Protein AF-A0AA88ULN1-F1 (afdb_monomer)

Structure (mmCIF, N/CA/C/O backbone):
data_AF-A0AA88ULN1-F1
#
_entry.id   AF-A0AA88ULN1-F1
#
loop_
_atom_site.group_PDB
_atom_site.id
_atom_site.type_symbol
_atom_site.label_atom_id
_atom_site.label_alt_id
_atom_site.label_comp_id
_atom_site.label_asym_id
_atom_site.label_entity_id
_atom_site.label_seq_id
_atom_site.pdbx_PDB_ins_code
_atom_site.Cartn_x
_atom_site.Cartn_y
_atom_site.Cartn_z
_atom_site.occupancy
_atom_site.B_iso_or_equiv
_atom_site.auth_seq_id
_atom_site.auth_comp_id
_atom_site.auth_asym_id
_atom_site.auth_atom_id
_atom_site.pdbx_PDB_model_num
ATOM 1 N N . MET A 1 1 ? 18.148 2.263 -18.542 1.00 75.06 1 MET A N 1
ATOM 2 C CA . MET A 1 1 ? 17.348 2.793 -17.402 1.00 75.06 1 MET A CA 1
ATOM 3 C C . MET A 1 1 ? 15.988 3.402 -17.767 1.00 75.06 1 MET A C 1
ATOM 5 O O . MET A 1 1 ? 15.142 3.500 -16.885 1.00 75.06 1 MET A O 1
ATOM 9 N N . ARG A 1 2 ? 15.737 3.827 -19.019 1.00 88.00 2 ARG A N 1
ATOM 10 C CA . ARG A 1 2 ? 14.477 4.503 -19.407 1.00 88.00 2 ARG A CA 1
ATOM 11 C C . ARG A 1 2 ? 13.238 3.602 -19.265 1.00 88.00 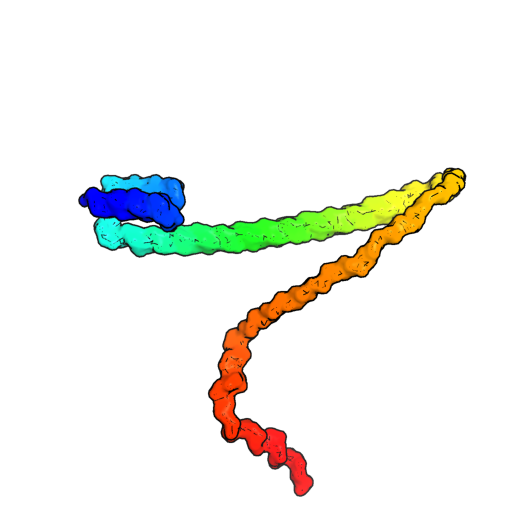2 ARG A C 1
ATOM 13 O O . ARG A 1 2 ? 12.217 4.064 -18.772 1.00 88.00 2 ARG A O 1
ATOM 20 N N . VAL A 1 3 ? 13.374 2.311 -19.582 1.00 90.19 3 VAL A N 1
ATOM 21 C CA . VAL A 1 3 ? 12.299 1.302 -19.485 1.00 90.19 3 VAL A CA 1
ATOM 22 C C . VAL A 1 3 ? 11.746 1.172 -18.060 1.00 90.19 3 VAL A C 1
ATOM 24 O O . VAL A 1 3 ? 10.539 1.264 -17.858 1.00 90.19 3 VAL A O 1
ATOM 27 N N . LEU A 1 4 ? 12.616 1.051 -17.050 1.00 91.94 4 LEU A N 1
ATOM 28 C CA . LEU A 1 4 ? 12.195 0.935 -15.645 1.00 91.94 4 LEU A CA 1
ATOM 29 C C . LEU A 1 4 ? 11.471 2.195 -15.148 1.00 91.94 4 LEU A C 1
ATOM 31 O O . LEU A 1 4 ? 10.485 2.103 -14.419 1.00 91.94 4 LEU A O 1
ATOM 35 N N . ARG A 1 5 ? 11.923 3.382 -15.571 1.00 93.19 5 ARG A N 1
ATOM 36 C CA . ARG A 1 5 ? 11.254 4.648 -15.228 1.00 93.19 5 ARG A CA 1
ATOM 37 C C . ARG A 1 5 ? 9.899 4.783 -15.929 1.00 93.19 5 ARG A C 1
ATOM 39 O O . ARG A 1 5 ? 8.947 5.249 -15.311 1.00 93.19 5 ARG A O 1
ATOM 46 N N . HIS A 1 6 ? 9.797 4.348 -17.186 1.00 93.94 6 HIS A N 1
ATOM 47 C CA . HIS A 1 6 ? 8.539 4.342 -17.935 1.00 93.94 6 HIS A CA 1
ATOM 48 C C . HIS A 1 6 ? 7.506 3.399 -17.300 1.00 93.94 6 HIS A C 1
ATOM 50 O O . HIS A 1 6 ? 6.353 3.784 -17.117 1.00 93.94 6 HIS A O 1
ATOM 56 N N . LEU A 1 7 ? 7.934 2.211 -16.865 1.00 92.19 7 LEU A N 1
ATOM 57 C CA . LEU A 1 7 ? 7.091 1.261 -16.140 1.00 92.19 7 LEU A CA 1
ATOM 58 C C . LEU A 1 7 ? 6.508 1.867 -14.854 1.00 92.19 7 LEU A C 1
ATOM 60 O O . LEU A 1 7 ? 5.309 1.747 -14.609 1.00 92.19 7 LEU A O 1
ATOM 64 N N . LEU A 1 8 ? 7.330 2.565 -14.062 1.00 93.75 8 LEU A N 1
ATOM 65 C CA . LEU A 1 8 ? 6.856 3.265 -12.865 1.00 93.75 8 LEU A CA 1
ATOM 66 C C . LEU A 1 8 ? 5.842 4.367 -13.210 1.00 93.75 8 LEU A C 1
ATOM 68 O O . LEU A 1 8 ? 4.837 4.501 -12.515 1.00 93.75 8 LEU A O 1
ATOM 72 N N . ARG A 1 9 ? 6.055 5.127 -14.294 1.00 94.50 9 ARG A N 1
ATOM 73 C CA . ARG A 1 9 ? 5.091 6.142 -14.750 1.00 94.50 9 ARG A CA 1
ATOM 74 C C . ARG A 1 9 ? 3.744 5.507 -15.114 1.00 94.50 9 ARG A C 1
ATOM 76 O O . ARG A 1 9 ? 2.727 5.930 -14.569 1.00 94.50 9 ARG A O 1
ATOM 83 N N . LYS A 1 10 ? 3.753 4.441 -15.921 1.00 95.38 10 LYS A N 1
ATOM 84 C CA . LYS A 1 10 ? 2.542 3.702 -16.307 1.00 95.38 10 LYS A CA 1
ATOM 85 C C . LYS A 1 10 ? 1.812 3.126 -15.092 1.00 95.38 10 LYS A C 1
ATOM 87 O O . LYS A 1 10 ? 0.595 3.206 -15.001 1.00 95.38 10 LYS A O 1
ATOM 92 N N . TYR A 1 11 ? 2.540 2.578 -14.119 1.00 95.00 11 TYR A N 1
ATOM 93 C CA . TYR A 1 11 ? 1.929 2.006 -12.912 1.00 95.00 11 TYR A CA 1
ATOM 94 C C . TYR A 1 11 ? 1.332 3.062 -11.983 1.00 95.00 11 TYR A C 1
ATOM 96 O O . TYR A 1 11 ? 0.366 2.755 -11.281 1.00 95.00 11 TYR A O 1
ATOM 104 N N . ARG A 1 12 ? 1.871 4.286 -11.989 1.00 94.38 12 ARG A N 1
ATOM 105 C CA . ARG A 1 12 ? 1.290 5.432 -11.281 1.00 94.38 12 ARG A CA 1
ATOM 106 C C . ARG A 1 12 ? -0.014 5.881 -11.943 1.00 94.38 12 ARG A C 1
ATOM 108 O O . ARG A 1 12 ? -0.998 6.094 -11.247 1.00 94.38 12 ARG A O 1
ATOM 115 N N . GLU A 1 13 ? -0.039 5.959 -13.272 1.00 94.19 13 GLU A N 1
ATOM 116 C CA . GLU A 1 13 ? -1.245 6.295 -14.049 1.00 94.19 13 GLU A CA 1
ATOM 117 C C . GLU A 1 13 ? -2.340 5.234 -13.875 1.00 94.19 13 GLU A C 1
ATOM 119 O O . GLU A 1 13 ? -3.487 5.562 -13.592 1.00 94.19 13 GLU A O 1
ATOM 124 N N . SER A 1 14 ? -1.972 3.949 -13.912 1.00 94.75 14 SER A N 1
ATOM 125 C CA . SER A 1 14 ? -2.882 2.836 -13.605 1.00 94.75 14 SER A CA 1
ATOM 126 C C . SER A 1 14 ? -3.194 2.671 -12.108 1.00 94.75 14 SER A C 1
ATOM 128 O O . SER A 1 14 ? -3.821 1.680 -11.741 1.00 94.75 14 SER A O 1
ATOM 130 N N . LYS A 1 15 ? -2.712 3.567 -11.230 1.00 92.56 15 LYS A N 1
ATOM 131 C CA . LYS A 1 15 ? -2.888 3.536 -9.761 1.00 92.56 15 LYS A CA 1
ATOM 132 C C . LYS A 1 15 ? -2.517 2.200 -9.092 1.00 92.56 15 LYS A C 1
ATOM 134 O O . LYS A 1 15 ? -3.013 1.859 -8.021 1.00 92.56 15 LYS A O 1
ATOM 139 N N . LYS A 1 16 ? -1.602 1.431 -9.694 1.00 90.62 16 LYS A N 1
ATOM 140 C CA . LYS A 1 16 ? -1.053 0.198 -9.098 1.00 90.62 16 LYS A CA 1
ATOM 141 C C . LYS A 1 16 ? -0.055 0.503 -7.982 1.00 90.62 16 LYS A C 1
ATOM 143 O O . LYS A 1 16 ? 0.111 -0.323 -7.082 1.00 90.62 16 LYS A O 1
ATOM 148 N N . ILE A 1 17 ? 0.601 1.661 -8.076 1.00 92.25 17 ILE A N 1
ATOM 149 C CA . ILE A 1 17 ? 1.531 2.205 -7.087 1.00 92.25 17 ILE A CA 1
ATOM 150 C C . ILE A 1 17 ? 1.074 3.599 -6.656 1.00 92.25 17 ILE A C 1
ATOM 152 O O . ILE A 1 17 ? 0.580 4.381 -7.467 1.00 92.25 17 ILE A O 1
ATOM 156 N N . ASP A 1 18 ? 1.274 3.895 -5.378 1.00 92.44 18 ASP A N 1
ATOM 157 C CA . ASP A 1 18 ? 1.000 5.203 -4.788 1.00 92.44 18 ASP A CA 1
ATOM 158 C C . ASP A 1 18 ? 2.156 6.202 -5.034 1.00 92.44 18 ASP A C 1
ATOM 160 O O . ASP A 1 18 ? 3.283 5.799 -5.341 1.00 92.44 18 ASP A O 1
ATOM 164 N N . LYS A 1 19 ? 1.899 7.509 -4.874 1.00 93.94 19 LYS A N 1
ATOM 165 C CA . LYS A 1 19 ? 2.879 8.603 -5.003 1.00 93.94 19 LYS A CA 1
ATOM 166 C C . LYS A 1 19 ? 4.118 8.369 -4.138 1.00 93.94 19 LYS A C 1
ATOM 168 O O . LYS A 1 19 ? 5.233 8.551 -4.628 1.00 93.94 19 LYS A O 1
ATOM 173 N N . HIS A 1 20 ? 3.936 7.942 -2.888 1.00 92.50 20 HIS A N 1
ATOM 174 C CA . HIS A 1 20 ? 5.054 7.716 -1.969 1.00 92.50 20 HIS A CA 1
ATOM 175 C C . HIS A 1 20 ? 5.882 6.502 -2.395 1.00 92.50 20 HIS A C 1
ATOM 177 O O . HIS A 1 20 ? 7.099 6.589 -2.528 1.00 92.50 20 HIS A O 1
ATOM 183 N N . MET A 1 21 ? 5.213 5.403 -2.760 1.00 93.69 21 MET A N 1
ATOM 184 C CA . MET A 1 21 ? 5.903 4.225 -3.299 1.00 93.69 21 MET A CA 1
ATOM 185 C C . MET A 1 21 ? 6.654 4.526 -4.601 1.00 93.69 21 MET A C 1
ATOM 187 O O . MET A 1 21 ? 7.744 3.999 -4.824 1.00 93.69 21 MET A O 1
ATOM 191 N N . TYR A 1 22 ? 6.078 5.358 -5.473 1.00 95.31 22 TYR A N 1
ATOM 192 C CA . TYR A 1 22 ? 6.715 5.787 -6.713 1.00 95.31 22 TYR A CA 1
ATOM 193 C C . TYR A 1 22 ? 8.019 6.531 -6.430 1.00 95.31 22 TYR A C 1
ATOM 195 O O . TYR A 1 22 ? 9.025 6.240 -7.074 1.00 95.31 22 TYR A O 1
ATOM 203 N N . HIS A 1 23 ? 8.017 7.456 -5.468 1.00 95.31 23 HIS A N 1
ATOM 204 C CA . HIS A 1 23 ? 9.195 8.252 -5.140 1.00 95.31 23 HIS A CA 1
ATOM 205 C C . HIS A 1 23 ? 10.364 7.371 -4.674 1.00 95.31 23 HIS A C 1
ATOM 207 O O . HIS A 1 23 ? 11.442 7.417 -5.275 1.00 95.31 23 HIS A O 1
ATOM 213 N N . ASP A 1 24 ? 10.127 6.486 -3.705 1.00 93.62 24 ASP A N 1
ATOM 214 C CA . ASP A 1 24 ? 11.162 5.608 -3.145 1.00 93.62 24 ASP A CA 1
ATOM 215 C C . ASP A 1 24 ? 11.763 4.684 -4.209 1.00 93.62 24 ASP A C 1
ATOM 217 O O . ASP A 1 24 ? 12.982 4.497 -4.307 1.00 93.62 24 ASP A O 1
ATOM 221 N N . LYS A 1 25 ? 10.903 4.099 -5.052 1.00 92.06 25 LYS A N 1
ATOM 222 C CA . LYS A 1 25 ? 11.345 3.226 -6.144 1.00 92.06 25 LYS A CA 1
ATOM 223 C C . LYS A 1 25 ? 12.053 4.015 -7.238 1.00 92.06 25 LYS A C 1
ATOM 225 O O . LYS A 1 25 ? 13.032 3.515 -7.786 1.00 92.06 25 LYS A O 1
ATOM 230 N N . TYR A 1 26 ? 11.622 5.239 -7.537 1.00 95.06 26 TYR A N 1
ATOM 231 C CA . TYR A 1 26 ? 12.262 6.087 -8.538 1.00 95.06 26 TYR A CA 1
ATOM 232 C C . TYR A 1 26 ? 13.689 6.461 -8.133 1.00 95.06 26 TYR A C 1
ATOM 234 O O . TYR A 1 26 ? 14.588 6.370 -8.971 1.00 95.06 26 TYR A O 1
ATOM 242 N N . MET A 1 27 ? 13.919 6.816 -6.864 1.00 94.50 27 MET A N 1
ATOM 243 C CA . MET A 1 27 ? 15.262 7.139 -6.368 1.00 94.50 27 MET A CA 1
ATOM 244 C C . MET A 1 27 ? 16.191 5.927 -6.425 1.00 94.50 27 MET A C 1
ATOM 246 O O . MET A 1 27 ? 17.307 6.026 -6.933 1.00 94.50 27 MET A O 1
ATOM 250 N N . LYS A 1 28 ? 15.692 4.745 -6.056 1.00 92.94 28 LYS A N 1
ATOM 251 C CA . LYS A 1 28 ? 16.449 3.488 -6.159 1.00 92.94 28 LYS A CA 1
ATOM 252 C C . LYS A 1 28 ? 16.733 3.067 -7.611 1.00 92.94 28 LYS A C 1
ATOM 254 O O . LYS A 1 28 ? 17.840 2.631 -7.916 1.00 92.94 28 LYS A O 1
ATOM 259 N N . VAL A 1 29 ? 15.784 3.249 -8.539 1.00 93.06 29 VAL A N 1
ATOM 260 C CA . VAL A 1 29 ? 16.023 3.059 -9.988 1.00 93.06 29 VAL A CA 1
ATOM 261 C C . VAL A 1 29 ? 17.011 4.105 -10.516 1.00 93.06 29 VAL A C 1
ATOM 263 O O . VAL A 1 29 ? 17.813 3.799 -11.397 1.00 93.06 29 VAL A O 1
ATOM 266 N N . LYS A 1 30 ? 16.985 5.339 -9.989 1.00 93.12 30 LYS A N 1
ATOM 267 C CA . LYS A 1 30 ? 17.937 6.392 -10.364 1.00 93.12 30 LYS A CA 1
ATOM 268 C C . LYS A 1 30 ? 19.365 6.026 -9.980 1.00 93.12 30 LYS A C 1
ATOM 270 O O . LYS A 1 30 ? 20.239 6.221 -10.814 1.00 93.12 30 LYS A O 1
ATOM 275 N N . GLY A 1 31 ? 19.559 5.434 -8.805 1.00 92.94 31 GLY A N 1
ATOM 276 C CA . GLY A 1 31 ? 20.841 4.894 -8.347 1.00 92.94 31 GLY A CA 1
ATOM 277 C C . GLY A 1 31 ? 21.225 3.534 -8.939 1.00 92.94 31 GLY A C 1
ATOM 278 O O . GLY A 1 31 ? 22.136 2.904 -8.421 1.00 92.94 31 GLY A O 1
ATOM 279 N N . ASN A 1 32 ? 20.532 3.041 -9.976 1.00 91.88 32 ASN A N 1
ATOM 280 C CA . ASN A 1 32 ? 20.804 1.744 -10.613 1.00 91.88 32 ASN A CA 1
ATOM 281 C C . ASN A 1 32 ? 20.793 0.527 -9.653 1.00 91.88 32 ASN A C 1
ATOM 283 O O . ASN A 1 32 ? 21.362 -0.519 -9.956 1.00 91.88 32 ASN A O 1
ATOM 287 N N . VAL A 1 33 ? 20.108 0.632 -8.508 1.00 89.56 33 VAL A N 1
ATOM 288 C CA . VAL A 1 33 ? 19.983 -0.464 -7.525 1.00 89.56 33 VAL A CA 1
ATOM 289 C C . VAL A 1 33 ? 19.159 -1.619 -8.103 1.00 89.56 33 VAL A C 1
ATOM 291 O O . VAL A 1 33 ? 19.367 -2.787 -7.784 1.00 89.56 33 VAL A O 1
ATOM 294 N N . PHE A 1 34 ? 18.217 -1.299 -8.993 1.00 83.44 34 PHE A N 1
ATOM 295 C CA . PHE A 1 34 ? 17.356 -2.278 -9.644 1.00 83.44 34 PHE A CA 1
ATOM 296 C C . PHE A 1 34 ? 17.804 -2.541 -11.083 1.00 83.44 34 PHE A C 1
ATOM 298 O O . PHE A 1 34 ? 17.746 -1.646 -11.923 1.00 83.44 34 PHE A O 1
ATOM 305 N N . LYS A 1 35 ? 18.169 -3.798 -11.373 1.00 81.19 35 LYS A N 1
ATOM 306 C CA . LYS A 1 35 ? 18.427 -4.293 -12.737 1.00 81.19 35 LYS A CA 1
ATOM 307 C C . LYS A 1 35 ? 17.183 -4.972 -13.331 1.00 81.19 35 LYS A C 1
ATOM 309 O O . LYS A 1 35 ? 16.449 -4.347 -14.087 1.00 81.19 35 LYS A O 1
ATOM 314 N N . ARG A 1 36 ? 16.899 -6.225 -12.946 1.00 80.31 36 ARG A N 1
ATOM 315 C CA . ARG A 1 36 ? 15.721 -7.007 -13.401 1.00 80.31 36 ARG A CA 1
ATOM 316 C C . ARG A 1 36 ? 14.609 -7.148 -12.343 1.00 80.31 36 ARG A C 1
ATOM 318 O O . ARG A 1 36 ? 13.497 -7.535 -12.665 1.00 80.31 36 ARG A O 1
ATOM 325 N N . VAL A 1 37 ? 14.887 -6.762 -11.095 1.00 89.81 37 VAL A N 1
ATOM 326 C CA . VAL A 1 37 ? 14.102 -7.129 -9.891 1.00 89.81 37 VAL A CA 1
ATOM 327 C C . VAL A 1 37 ? 13.042 -6.079 -9.500 1.00 89.81 37 VAL A C 1
ATOM 329 O O . VAL A 1 37 ? 12.381 -6.180 -8.467 1.00 89.81 37 VAL A O 1
ATOM 332 N N . LEU A 1 38 ? 12.852 -5.023 -10.304 1.00 89.06 38 LEU A N 1
ATOM 333 C CA . LEU A 1 38 ? 11.955 -3.918 -9.936 1.00 89.06 38 LEU A CA 1
ATOM 334 C C . LEU A 1 38 ? 10.523 -4.408 -9.670 1.00 89.06 38 LEU A C 1
ATOM 336 O O . LEU A 1 38 ? 9.935 -4.030 -8.658 1.00 89.06 38 LEU A O 1
ATOM 340 N N . MET A 1 39 ? 10.004 -5.277 -10.536 1.00 90.81 39 MET A N 1
ATOM 341 C CA . MET A 1 39 ? 8.645 -5.815 -10.436 1.00 90.81 39 MET A CA 1
ATOM 342 C C . MET A 1 39 ? 8.416 -6.591 -9.141 1.00 90.81 39 MET A C 1
ATOM 344 O O . MET A 1 39 ? 7.496 -6.282 -8.384 1.00 90.81 39 MET A O 1
ATOM 348 N N . GLU A 1 40 ? 9.307 -7.530 -8.830 1.00 92.00 40 GLU A N 1
ATOM 349 C CA . GLU A 1 40 ? 9.251 -8.300 -7.586 1.00 92.00 40 GLU A CA 1
ATOM 350 C C . GLU A 1 40 ? 9.279 -7.383 -6.364 1.00 92.00 40 GLU A C 1
ATOM 352 O O . GLU A 1 40 ? 8.501 -7.543 -5.425 1.00 92.00 40 GLU A O 1
ATOM 357 N N . SER A 1 41 ? 10.136 -6.363 -6.394 1.00 91.69 41 SER A N 1
ATOM 358 C CA . SER A 1 41 ? 10.269 -5.420 -5.289 1.00 91.69 41 SER A CA 1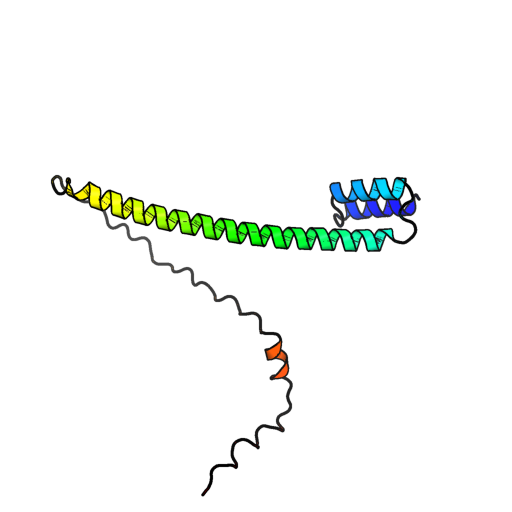
ATOM 359 C C . SER A 1 41 ? 9.017 -4.555 -5.076 1.00 91.69 41 SER A C 1
ATOM 361 O O . SER A 1 41 ? 8.790 -4.081 -3.960 1.00 91.69 41 SER A O 1
ATOM 363 N N . ILE A 1 42 ? 8.233 -4.297 -6.131 1.00 93.12 42 ILE A N 1
ATOM 364 C CA . ILE A 1 42 ? 6.958 -3.572 -6.047 1.00 93.12 42 ILE A CA 1
ATOM 365 C C . ILE A 1 42 ? 5.910 -4.474 -5.399 1.00 93.12 42 ILE A C 1
ATOM 367 O O . ILE A 1 42 ? 5.213 -4.029 -4.491 1.00 93.12 42 ILE A O 1
ATOM 371 N N . HIS A 1 43 ? 5.831 -5.739 -5.816 1.00 92.75 43 HIS A N 1
ATOM 372 C CA . HIS A 1 43 ? 4.884 -6.696 -5.244 1.00 92.75 43 HIS A CA 1
ATOM 373 C C . HIS A 1 43 ? 5.171 -6.969 -3.763 1.00 92.75 43 HIS A C 1
ATOM 375 O O . HIS A 1 43 ? 4.242 -6.922 -2.959 1.00 92.75 43 HIS A O 1
ATOM 381 N N . LYS A 1 44 ? 6.445 -7.150 -3.386 1.00 93.62 44 LYS A N 1
ATOM 382 C CA . LYS A 1 44 ? 6.867 -7.326 -1.984 1.00 93.62 44 LYS A CA 1
ATOM 383 C C . LYS A 1 44 ? 6.453 -6.137 -1.113 1.00 93.62 44 LYS A C 1
ATOM 385 O O . LYS A 1 44 ? 5.707 -6.306 -0.157 1.00 93.62 44 LYS A O 1
ATOM 390 N N . SER A 1 45 ? 6.829 -4.922 -1.517 1.00 92.50 45 SER A N 1
ATOM 391 C CA . SER A 1 45 ? 6.502 -3.711 -0.751 1.00 92.50 45 SER A CA 1
ATOM 392 C C . SER A 1 45 ? 4.994 -3.437 -0.686 1.00 92.50 45 SER A C 1
ATOM 394 O O . SER A 1 45 ? 4.493 -2.957 0.327 1.00 92.50 45 SER A O 1
ATOM 396 N N . LYS A 1 46 ? 4.235 -3.779 -1.736 1.00 93.31 46 LYS A N 1
ATOM 397 C CA . LYS A 1 46 ? 2.770 -3.680 -1.708 1.00 93.31 46 LYS A CA 1
ATOM 398 C C . LYS A 1 46 ? 2.156 -4.675 -0.721 1.00 93.31 46 LYS A C 1
ATOM 400 O O . LYS A 1 46 ? 1.233 -4.308 -0.000 1.00 93.31 46 LYS A O 1
ATOM 405 N N . ALA A 1 47 ? 2.661 -5.908 -0.680 1.00 93.69 47 ALA A N 1
ATOM 406 C CA . ALA A 1 47 ? 2.210 -6.913 0.276 1.00 93.69 47 ALA A CA 1
ATOM 407 C C . ALA A 1 47 ? 2.521 -6.498 1.722 1.00 93.69 47 ALA A C 1
ATOM 409 O O . ALA A 1 47 ? 1.668 -6.652 2.589 1.00 93.69 47 ALA A O 1
ATOM 410 N N . GLU A 1 48 ? 3.695 -5.920 1.975 1.00 93.19 48 GLU A N 1
ATOM 411 C CA . GLU A 1 48 ? 4.072 -5.387 3.291 1.00 93.19 48 GLU A CA 1
ATOM 412 C C . GLU A 1 48 ? 3.145 -4.251 3.730 1.00 93.19 48 GLU A C 1
ATOM 414 O O . GLU A 1 48 ? 2.544 -4.350 4.795 1.00 93.19 48 GLU A O 1
ATOM 419 N N . LYS A 1 49 ? 2.923 -3.239 2.878 1.00 92.19 49 LYS A N 1
ATOM 420 C CA . LYS A 1 49 ? 1.986 -2.146 3.190 1.00 92.19 49 LYS A CA 1
ATOM 421 C C . LYS A 1 49 ? 0.558 -2.638 3.419 1.00 92.19 49 LYS A C 1
ATOM 423 O O . LYS A 1 49 ? -0.144 -2.120 4.281 1.00 92.19 49 LYS A O 1
ATOM 428 N N . ALA A 1 50 ? 0.113 -3.637 2.656 1.00 93.12 50 ALA A N 1
ATOM 429 C CA . ALA A 1 50 ? -1.202 -4.234 2.857 1.00 93.12 50 ALA A CA 1
ATOM 430 C C . ALA A 1 50 ? -1.296 -4.956 4.211 1.00 93.12 50 ALA A C 1
ATOM 432 O O . ALA A 1 50 ? -2.290 -4.798 4.913 1.00 93.12 50 ALA A O 1
ATOM 433 N N . ARG A 1 51 ? -0.256 -5.703 4.604 1.00 93.38 51 ARG A N 1
ATOM 434 C CA . ARG A 1 51 ? -0.193 -6.366 5.916 1.00 93.38 51 ARG A CA 1
ATOM 435 C C . ARG A 1 51 ? -0.186 -5.355 7.057 1.00 93.38 51 ARG A C 1
ATOM 437 O O . ARG A 1 51 ? -0.959 -5.512 7.997 1.00 93.38 51 ARG A O 1
ATOM 444 N N . GLU A 1 52 ? 0.627 -4.310 6.957 1.00 94.00 52 GLU A N 1
ATOM 445 C CA . GLU A 1 52 ? 0.691 -3.248 7.962 1.00 94.00 52 GLU A CA 1
ATOM 446 C C . GLU A 1 52 ? -0.670 -2.572 8.147 1.00 94.00 52 GLU A C 1
ATOM 448 O O . GLU A 1 52 ? -1.141 -2.463 9.276 1.00 94.00 52 GLU A O 1
ATOM 453 N N . LYS A 1 53 ? -1.365 -2.260 7.044 1.00 94.06 53 LYS A N 1
ATOM 454 C CA . LYS A 1 53 ? -2.731 -1.730 7.098 1.00 94.06 53 LYS A CA 1
ATOM 455 C C . LYS A 1 53 ? -3.695 -2.683 7.812 1.00 94.06 53 LYS A C 1
ATOM 457 O O . LYS A 1 53 ? -4.451 -2.274 8.681 1.00 94.06 53 LYS A O 1
ATOM 462 N N . THR A 1 54 ? -3.658 -3.980 7.501 1.00 94.12 54 THR A N 1
ATOM 463 C CA . THR A 1 54 ? -4.548 -4.933 8.188 1.00 94.12 54 THR A CA 1
ATOM 464 C C . THR A 1 54 ? -4.262 -5.041 9.685 1.00 94.12 54 THR A C 1
ATOM 466 O O . THR A 1 54 ? -5.180 -5.300 10.460 1.00 94.12 54 THR A O 1
ATOM 469 N N . LEU A 1 55 ? -3.010 -4.846 10.106 1.00 93.94 55 LEU A N 1
ATOM 470 C CA . LEU A 1 55 ? -2.641 -4.830 11.518 1.00 93.94 55 LEU A CA 1
ATOM 471 C C . LEU A 1 55 ? -3.104 -3.535 12.193 1.00 93.94 55 LEU A C 1
ATOM 473 O O . LEU A 1 55 ? -3.695 -3.609 13.269 1.00 93.94 55 LEU A O 1
ATOM 477 N N . SER A 1 56 ? -2.904 -2.370 11.566 1.00 93.12 56 SER A N 1
ATOM 478 C CA . SER A 1 56 ? -3.400 -1.093 12.097 1.00 93.12 56 SER A CA 1
ATOM 479 C C . SER A 1 56 ? -4.916 -1.109 12.257 1.00 93.12 56 SER A C 1
ATOM 481 O O . SER A 1 56 ? -5.407 -0.800 13.339 1.00 93.12 56 SER A O 1
ATOM 483 N N . ASP A 1 57 ? -5.645 -1.597 11.249 1.00 94.75 57 ASP A N 1
ATOM 484 C CA . ASP A 1 57 ? -7.107 -1.695 11.277 1.00 94.75 57 ASP A CA 1
ATOM 485 C C . ASP A 1 57 ? -7.579 -2.600 12.439 1.00 94.75 57 ASP A C 1
ATOM 487 O O . ASP A 1 57 ? -8.559 -2.304 13.129 1.00 94.75 57 ASP A O 1
ATOM 491 N N . GLN A 1 58 ? -6.846 -3.684 12.733 1.00 94.75 58 GLN A N 1
ATOM 492 C CA . GLN A 1 58 ? -7.122 -4.542 13.892 1.00 94.75 58 GLN A CA 1
ATOM 493 C C . GLN A 1 58 ? -6.873 -3.832 15.227 1.00 94.75 58 GLN A C 1
ATOM 495 O O . GLN A 1 58 ? -7.660 -3.989 16.169 1.00 94.75 58 GLN A O 1
ATOM 500 N N . PHE A 1 59 ? -5.778 -3.080 15.341 1.00 93.38 59 PHE A N 1
ATOM 501 C CA . PHE A 1 59 ? -5.467 -2.330 16.556 1.00 93.38 59 PHE A CA 1
ATOM 502 C C . PHE A 1 59 ? -6.475 -1.207 16.795 1.00 93.38 59 PHE A C 1
ATOM 504 O O . PHE A 1 59 ? -6.941 -1.053 17.925 1.00 93.38 59 PHE A O 1
ATOM 511 N N . GLU A 1 60 ? -6.871 -0.480 15.754 1.00 92.62 60 GLU A N 1
ATOM 512 C CA . GLU A 1 60 ? -7.899 0.559 15.822 1.00 92.62 60 GLU A CA 1
ATOM 513 C C . GLU A 1 60 ? -9.257 -0.021 16.220 1.00 92.62 60 GLU A C 1
ATOM 515 O O . GLU A 1 60 ? -9.892 0.488 17.146 1.00 92.62 60 GLU A O 1
ATOM 520 N N . ALA A 1 61 ? -9.661 -1.156 15.643 1.00 93.50 61 ALA A N 1
ATOM 521 C CA . ALA A 1 61 ? -10.889 -1.842 16.037 1.00 93.50 61 ALA A CA 1
ATOM 522 C C . ALA A 1 61 ? -10.873 -2.263 17.519 1.00 93.50 61 ALA A C 1
ATOM 524 O O . ALA A 1 61 ? -11.872 -2.102 18.228 1.00 93.50 61 ALA A O 1
ATOM 525 N N . LYS A 1 62 ? -9.740 -2.771 18.027 1.00 94.19 62 LYS A N 1
ATOM 526 C CA . LYS A 1 62 ? -9.577 -3.097 19.457 1.00 94.19 62 LYS A CA 1
ATOM 527 C C . LYS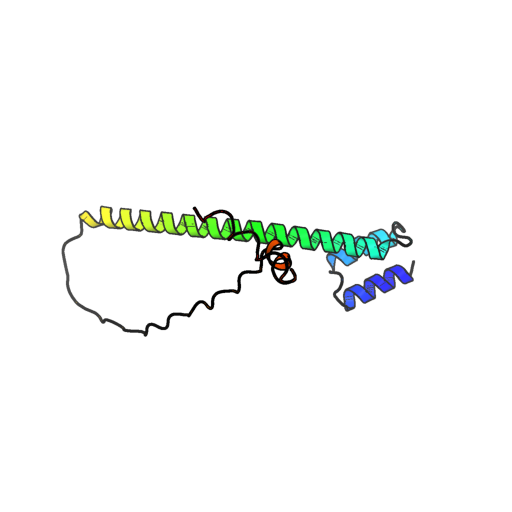 A 1 62 ? -9.617 -1.843 20.334 1.00 94.19 62 LYS A C 1
ATOM 529 O O . LYS A 1 62 ? -10.271 -1.851 21.377 1.00 94.19 62 LYS A O 1
ATOM 534 N N . ARG A 1 63 ? -8.953 -0.760 19.920 1.00 92.56 63 ARG A N 1
ATOM 535 C CA . ARG A 1 63 ? -8.948 0.531 20.630 1.00 92.56 63 ARG A CA 1
ATOM 536 C C . ARG A 1 63 ? -10.356 1.117 20.722 1.00 92.56 63 ARG A C 1
ATOM 538 O O . ARG A 1 63 ? -10.770 1.484 21.819 1.00 92.56 63 ARG A O 1
ATOM 545 N N . ALA A 1 64 ? -11.104 1.131 19.622 1.00 92.38 64 ALA A N 1
ATOM 546 C CA . ALA A 1 64 ? -12.476 1.629 19.570 1.00 92.38 64 ALA A CA 1
ATOM 547 C C . ALA A 1 64 ? -13.419 0.815 20.470 1.00 92.38 64 ALA A C 1
ATOM 549 O O . ALA A 1 64 ? -14.153 1.390 21.272 1.00 92.38 64 ALA A O 1
ATOM 550 N N . LYS A 1 65 ? -13.339 -0.525 20.426 1.00 92.81 65 LYS A N 1
ATOM 551 C CA . LYS A 1 65 ? -14.125 -1.406 21.313 1.00 92.81 65 LYS A CA 1
ATOM 552 C C . LYS A 1 65 ? -13.824 -1.157 22.791 1.00 92.81 65 LYS A C 1
ATOM 554 O O . LYS A 1 65 ? -14.743 -1.073 23.604 1.00 92.81 65 LYS A O 1
ATOM 559 N N . ASN A 1 66 ? -12.548 -1.008 23.141 1.00 92.38 66 ASN A N 1
ATOM 560 C CA . ASN A 1 66 ? -12.142 -0.742 24.519 1.00 92.38 66 ASN A CA 1
ATOM 561 C C . ASN A 1 66 ? -12.589 0.646 24.991 1.00 92.38 66 ASN A C 1
ATOM 563 O O . ASN A 1 66 ? -13.028 0.774 26.133 1.00 92.38 66 ASN A O 1
ATOM 567 N N . LYS A 1 67 ? -12.511 1.664 24.126 1.00 94.19 67 LYS A N 1
ATOM 568 C CA . LYS A 1 67 ? -13.001 3.016 24.416 1.00 94.19 67 LYS A CA 1
ATOM 569 C C . LYS A 1 67 ? -14.510 3.006 24.681 1.00 94.19 67 LYS A C 1
ATOM 571 O O . LYS A 1 67 ? -14.922 3.395 25.768 1.00 94.19 67 LYS A O 1
ATOM 576 N N . ALA A 1 68 ? -15.294 2.416 23.781 1.00 90.50 68 ALA A N 1
ATOM 577 C CA . ALA A 1 68 ? -16.743 2.302 23.943 1.00 90.50 68 ALA A CA 1
ATOM 578 C C . ALA A 1 68 ? -17.145 1.503 25.200 1.00 90.50 68 ALA A C 1
ATOM 580 O O . ALA A 1 68 ? -18.096 1.850 25.893 1.00 90.50 68 ALA A O 1
ATOM 581 N N . SER A 1 69 ? -16.414 0.433 25.536 1.00 88.94 69 SER A N 1
ATOM 582 C CA . SER A 1 69 ? -16.661 -0.341 26.763 1.00 88.94 69 SER A CA 1
ATOM 583 C C . SER A 1 69 ? -16.372 0.466 28.034 1.00 88.94 69 SER A C 1
ATOM 585 O O . SER A 1 69 ? -17.131 0.390 29.001 1.00 88.94 69 SER A O 1
ATOM 587 N N . ARG A 1 70 ? -15.295 1.264 28.041 1.00 90.25 70 ARG A N 1
ATOM 588 C CA . ARG A 1 70 ? -14.969 2.156 29.163 1.00 90.25 70 ARG A CA 1
ATOM 589 C C . ARG A 1 70 ? -16.030 3.235 29.338 1.00 90.25 70 ARG A C 1
ATOM 591 O O . ARG A 1 70 ? -16.506 3.399 30.454 1.00 90.25 70 ARG A O 1
ATOM 598 N N . GLU A 1 71 ? -16.439 3.889 28.255 1.00 89.19 71 GLU A N 1
ATOM 599 C CA . GLU A 1 71 ? -17.495 4.910 28.271 1.00 89.19 71 GLU A CA 1
ATOM 600 C C . GLU A 1 71 ? -18.813 4.344 28.813 1.00 89.19 71 GLU A C 1
ATOM 602 O O . GLU A 1 71 ? -19.398 4.936 29.710 1.00 89.19 71 GLU A O 1
ATOM 607 N N . ARG A 1 72 ? -19.224 3.135 28.399 1.00 88.00 72 ARG A N 1
ATOM 608 C CA . ARG A 1 72 ? -20.421 2.466 28.954 1.00 88.00 72 ARG A CA 1
ATOM 609 C C . ARG A 1 72 ? -20.329 2.195 30.459 1.00 88.00 72 ARG A C 1
ATOM 611 O O . ARG A 1 72 ? -21.329 2.303 31.160 1.00 88.00 72 ARG A O 1
ATOM 618 N N . LYS A 1 73 ? -19.152 1.808 30.965 1.00 88.88 73 LYS A N 1
ATOM 619 C CA . LYS A 1 73 ? -18.949 1.570 32.407 1.00 88.88 73 LYS A CA 1
ATOM 620 C C . LYS A 1 73 ? -18.933 2.867 33.208 1.00 88.88 73 LYS A C 1
ATOM 622 O O . LYS A 1 73 ? -19.415 2.872 34.333 1.00 88.88 73 LYS A O 1
ATOM 627 N N . ILE A 1 74 ? -18.344 3.922 32.650 1.00 88.12 74 ILE A N 1
ATOM 628 C CA . ILE A 1 74 ? -18.324 5.249 33.267 1.00 88.12 74 ILE A CA 1
ATOM 629 C C . ILE A 1 74 ? -19.750 5.792 33.325 1.00 88.12 74 ILE A C 1
ATOM 631 O O . ILE A 1 74 ? -20.204 6.082 34.421 1.00 88.12 74 ILE A O 1
ATOM 635 N N . ALA A 1 75 ? -20.485 5.766 32.210 1.00 85.44 75 ALA A N 1
ATOM 636 C CA . ALA A 1 75 ? -21.880 6.195 32.157 1.00 85.44 75 ALA A CA 1
ATOM 637 C C . ALA A 1 75 ? -22.760 5.455 33.178 1.00 85.44 75 ALA A C 1
ATOM 639 O O . ALA A 1 75 ? -23.495 6.099 33.912 1.00 85.44 75 ALA A O 1
ATOM 640 N N . ARG A 1 76 ? -22.621 4.124 33.314 1.00 85.38 76 ARG A N 1
ATOM 641 C CA . ARG A 1 76 ? -23.351 3.367 34.350 1.00 85.38 76 ARG A CA 1
ATOM 642 C C . ARG A 1 76 ? -23.011 3.836 35.769 1.00 85.38 76 ARG A C 1
ATOM 644 O O . ARG A 1 76 ? -23.903 3.970 36.591 1.00 85.38 76 ARG A O 1
ATOM 651 N N . ARG A 1 77 ? -21.730 4.068 36.075 1.00 81.00 77 ARG A N 1
ATOM 652 C CA . ARG A 1 77 ? -21.320 4.542 37.409 1.00 81.00 77 ARG A CA 1
ATOM 653 C C . ARG A 1 77 ? -21.744 5.979 37.674 1.00 81.00 77 ARG A C 1
ATOM 655 O O . ARG A 1 77 ? -22.010 6.312 38.818 1.00 81.00 77 ARG A O 1
ATOM 662 N N . GLU A 1 78 ? -21.728 6.832 36.659 1.00 78.06 78 GLU A N 1
ATOM 663 C CA . GLU A 1 78 ? -22.198 8.212 36.760 1.00 78.06 78 GLU A CA 1
ATOM 664 C C . GLU A 1 78 ? -23.711 8.251 36.962 1.00 78.06 78 GLU A C 1
ATOM 666 O O . GLU A 1 78 ? -24.168 8.995 37.815 1.00 78.06 78 GLU A O 1
ATOM 671 N N . GLU A 1 79 ? -24.470 7.393 36.279 1.00 75.38 79 GLU A N 1
ATOM 672 C CA . GLU A 1 79 ? -25.906 7.208 36.507 1.00 75.38 79 GLU A CA 1
ATOM 673 C C . GLU A 1 79 ? -26.195 6.664 37.917 1.00 75.38 79 GLU A C 1
ATOM 675 O O . GLU A 1 79 ? -27.044 7.205 38.618 1.00 75.38 79 GLU A O 1
ATOM 680 N N . GLU A 1 80 ? -25.445 5.659 38.386 1.00 75.38 80 GLU A N 1
ATOM 681 C CA . GLU A 1 80 ? -25.551 5.142 39.761 1.00 75.38 80 GLU A CA 1
ATOM 682 C C . GLU A 1 80 ? -25.173 6.199 40.815 1.00 75.38 80 GLU A C 1
ATOM 684 O O . GLU A 1 80 ? -25.845 6.303 41.840 1.00 75.38 80 GLU A O 1
ATOM 689 N N . ARG A 1 81 ? -24.133 7.011 40.574 1.00 69.81 81 ARG A N 1
ATOM 690 C CA . ARG A 1 81 ? -23.753 8.133 41.452 1.00 69.81 81 ARG A CA 1
ATOM 691 C C . ARG A 1 81 ? -24.803 9.235 41.451 1.00 69.81 81 ARG A C 1
ATOM 693 O O . ARG A 1 81 ? -25.189 9.679 42.519 1.00 69.81 81 ARG A O 1
ATOM 700 N N . LEU A 1 82 ? -25.322 9.613 40.285 1.00 71.06 82 LEU A N 1
ATOM 701 C CA . LEU A 1 82 ? -26.384 10.608 40.160 1.00 71.06 82 LEU A CA 1
ATOM 702 C C . LEU A 1 82 ? -27.685 10.130 40.828 1.00 71.06 82 LEU A C 1
ATOM 704 O O . LEU A 1 82 ? -28.392 10.928 41.431 1.00 71.06 82 LEU A O 1
ATOM 708 N N . ALA A 1 83 ? -27.982 8.828 40.784 1.00 69.56 83 ALA A N 1
ATOM 709 C CA . ALA A 1 83 ? -29.102 8.233 41.512 1.00 69.56 83 ALA A CA 1
ATOM 710 C C . ALA A 1 83 ? -28.872 8.199 43.038 1.00 69.56 83 ALA A C 1
ATOM 712 O O . ALA A 1 83 ? -29.821 8.349 43.808 1.00 69.56 83 ALA A O 1
ATOM 713 N N . GLN A 1 84 ? -27.627 8.030 43.497 1.00 62.62 84 GLN A N 1
ATOM 714 C CA . GLN A 1 84 ? -27.264 8.125 44.919 1.00 62.62 84 GLN A CA 1
ATOM 715 C C . GLN A 1 84 ? -27.318 9.571 45.426 1.00 62.62 84 GLN A C 1
ATOM 717 O O . GLN A 1 84 ? -27.925 9.819 46.464 1.00 62.62 84 GLN A O 1
ATOM 722 N N . ASP A 1 85 ? -26.802 10.526 44.652 1.00 55.50 85 ASP A N 1
ATOM 723 C CA . ASP A 1 85 ? -26.913 11.964 44.924 1.00 55.50 85 ASP A CA 1
ATOM 724 C C . ASP A 1 85 ? -28.374 12.459 44.797 1.00 55.50 85 ASP A C 1
ATOM 726 O O . ASP A 1 85 ? -28.759 13.452 45.412 1.00 55.50 85 ASP A O 1
ATOM 730 N N . GLY A 1 86 ? -29.225 11.716 44.078 1.00 47.69 86 GLY A N 1
ATOM 731 C CA . GLY A 1 86 ? -30.676 11.908 43.985 1.00 47.69 86 GLY A CA 1
ATOM 732 C C . GLY A 1 86 ? -31.483 11.468 45.217 1.00 47.69 86 GLY A C 1
ATOM 733 O O . GLY A 1 86 ? -32.690 11.709 45.267 1.00 47.69 86 GLY A O 1
ATOM 734 N N . HIS A 1 87 ? -30.854 10.893 46.251 1.00 43.28 87 HIS A N 1
ATOM 735 C CA . HIS A 1 87 ? -31.522 10.598 47.530 1.00 43.28 87 HIS A CA 1
ATOM 736 C C . HIS A 1 87 ? -31.790 11.850 48.398 1.00 43.28 87 HIS A C 1
ATOM 738 O O . HIS A 1 87 ? -32.236 11.714 49.536 1.00 43.28 87 HIS A O 1
ATOM 744 N N . SER A 1 88 ? -31.606 13.069 47.867 1.00 41.62 88 SER A N 1
ATOM 745 C CA . SER A 1 88 ? -32.125 14.312 48.471 1.00 41.62 88 SER A CA 1
ATOM 746 C C . SER A 1 88 ? -33.135 15.087 47.610 1.00 41.62 88 SER A C 1
ATOM 748 O O . SER A 1 88 ? -33.508 16.203 47.962 1.00 41.62 88 SER A O 1
ATOM 750 N N . CYS A 1 89 ? -33.657 14.508 46.525 1.00 38.72 89 CYS A N 1
ATOM 751 C CA . CYS A 1 89 ? -34.711 15.163 45.743 1.00 38.72 89 CYS A CA 1
ATOM 752 C C . CYS A 1 89 ? -35.778 14.193 45.218 1.00 38.72 89 CYS A C 1
ATOM 754 O O . CYS A 1 89 ? -36.268 14.309 44.099 1.00 38.72 89 CYS A O 1
ATOM 756 N N . ILE A 1 90 ? -36.256 13.304 46.096 1.00 43.94 90 ILE A N 1
ATOM 757 C CA . ILE A 1 90 ? -37.699 13.050 46.143 1.00 43.94 90 ILE A CA 1
ATOM 758 C C . ILE A 1 90 ? -38.281 14.222 46.920 1.00 43.94 90 ILE A C 1
ATOM 760 O O . ILE A 1 90 ? -38.218 14.234 48.143 1.00 43.94 90 ILE A O 1
ATOM 764 N N . LEU A 1 91 ? -38.761 15.229 46.200 1.00 46.97 91 LEU A N 1
ATOM 765 C CA . LEU A 1 91 ? -39.997 15.957 46.474 1.00 46.97 91 LEU A CA 1
ATOM 766 C C . LEU A 1 91 ? -40.024 17.202 45.580 1.00 46.97 91 LEU A C 1
ATOM 768 O O . LEU A 1 91 ? -39.207 18.107 45.712 1.00 46.97 91 LEU A O 1
ATOM 772 N N . LEU A 1 92 ? -41.062 17.216 44.747 1.00 45.41 92 LEU A N 1
ATOM 773 C CA . LEU A 1 92 ? -41.845 18.357 44.279 1.00 45.41 92 LEU A CA 1
ATOM 774 C C . LEU A 1 92 ? -41.897 18.534 42.747 1.00 45.41 92 LEU A C 1
ATOM 776 O O . LEU A 1 92 ? -40.922 18.843 42.075 1.00 45.41 92 LEU A O 1
ATOM 780 N N . ILE A 1 93 ? -43.159 18.476 42.296 1.00 40.34 93 ILE A N 1
ATOM 781 C CA . ILE A 1 93 ? -43.780 19.102 41.116 1.00 40.34 93 ILE A CA 1
ATOM 782 C C . ILE A 1 93 ? -43.789 18.300 39.797 1.00 40.34 93 ILE A C 1
ATOM 784 O O . ILE A 1 93 ? -42.997 18.515 38.894 1.00 40.34 93 ILE A O 1
ATOM 788 N N . GLY A 1 94 ? -44.789 17.415 39.683 1.00 37.62 94 GLY A N 1
ATOM 789 C CA . GLY A 1 94 ? -45.944 17.620 38.792 1.00 37.62 94 GLY A CA 1
ATOM 790 C C . GLY A 1 94 ? -45.768 17.635 37.262 1.00 37.62 94 GLY A C 1
ATOM 791 O O . GLY A 1 94 ? -45.322 18.624 36.697 1.00 37.62 94 GLY A O 1
ATOM 792 N N . GLY A 1 95 ? -46.386 16.646 36.601 1.00 35.06 95 GLY A N 1
ATOM 793 C CA . GLY A 1 95 ? -47.162 16.864 35.363 1.00 35.06 95 GLY A CA 1
ATOM 794 C C . GLY A 1 95 ? -46.543 16.429 34.021 1.00 35.06 95 GLY A C 1
ATOM 795 O O . GLY A 1 95 ? -45.332 16.315 33.919 1.00 35.06 95 GLY A O 1
ATOM 796 N N . PRO A 1 96 ? -47.372 16.131 32.995 1.00 66.25 96 PRO A N 1
ATOM 797 C CA . PRO A 1 96 ? -47.198 14.970 32.109 1.00 66.25 96 PRO A CA 1
ATOM 798 C C . PRO A 1 96 ? -46.879 15.341 30.652 1.00 66.25 96 PRO A C 1
ATOM 800 O O . PRO A 1 96 ? -47.509 16.254 30.133 1.00 66.25 96 PRO A O 1
ATOM 803 N N . VAL A 1 97 ? -46.022 14.597 29.930 1.00 42.53 97 VAL A N 1
ATOM 804 C CA . VAL A 1 97 ? -45.992 14.716 28.456 1.00 42.53 97 VAL A CA 1
ATOM 805 C C . VAL A 1 97 ? -45.608 13.411 27.743 1.00 42.53 97 VAL A C 1
ATOM 807 O O . VAL A 1 97 ? -44.501 12.897 27.850 1.00 42.53 97 VAL A O 1
ATOM 810 N N . GLU A 1 98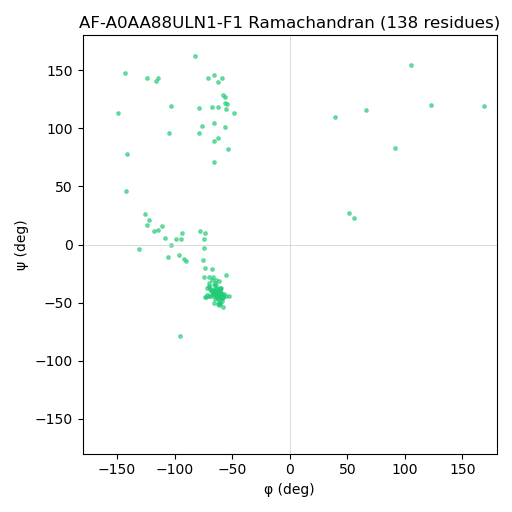 ? -46.617 12.905 27.040 1.00 41.28 98 GLU A N 1
ATOM 811 C CA . GLU A 1 98 ? -46.652 12.074 25.834 1.00 41.28 98 GLU A CA 1
ATOM 812 C C . GLU A 1 98 ? -45.645 10.939 25.601 1.00 41.28 98 GLU A C 1
ATOM 814 O O . GLU A 1 98 ? -44.506 11.072 25.156 1.00 41.28 98 GLU A O 1
ATOM 819 N N . ARG A 1 99 ? -46.246 9.755 25.703 1.00 49.16 99 ARG A N 1
ATOM 820 C CA . ARG A 1 99 ? -45.940 8.515 25.003 1.00 49.16 99 ARG A CA 1
ATOM 821 C C . ARG A 1 99 ? -45.917 8.735 23.475 1.00 49.16 99 ARG A C 1
ATOM 823 O O . ARG A 1 99 ? -46.891 8.413 22.799 1.00 49.16 99 ARG A O 1
ATOM 830 N N . ILE A 1 100 ? -44.811 9.223 22.915 1.00 38.00 100 ILE A N 1
ATOM 831 C CA . ILE A 1 100 ? -44.585 9.150 21.464 1.00 38.00 100 ILE A CA 1
ATOM 832 C C . ILE A 1 100 ? -44.180 7.714 21.121 1.00 38.00 100 ILE A C 1
ATOM 834 O O . ILE A 1 100 ? -43.049 7.280 21.340 1.00 38.00 100 ILE A O 1
ATOM 838 N N . GLN A 1 101 ? -45.144 6.964 20.592 1.00 46.03 101 GLN A N 1
ATOM 839 C CA . GLN A 1 101 ? -44.882 5.748 19.836 1.00 46.03 101 GLN A CA 1
ATOM 840 C C . GLN A 1 101 ? -44.188 6.144 18.531 1.00 46.03 101 GLN A C 1
ATOM 842 O O . GLN A 1 101 ? -44.776 6.827 17.697 1.00 46.03 101 GLN A O 1
ATOM 847 N N . THR A 1 102 ? -42.959 5.677 18.328 1.00 47.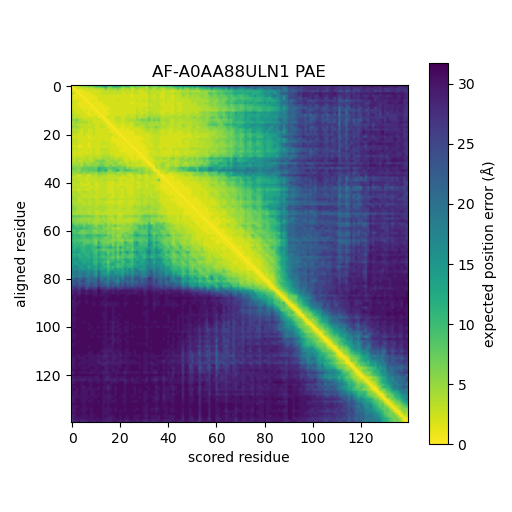94 102 THR A N 1
ATOM 848 C CA . THR A 1 102 ? -42.454 5.414 16.978 1.00 47.94 102 THR A CA 1
ATOM 849 C C . THR A 1 102 ? -42.179 3.915 16.840 1.00 47.94 102 THR A C 1
ATOM 851 O O . THR A 1 102 ? -41.813 3.254 17.816 1.00 47.94 102 THR A O 1
ATOM 854 N N . PRO A 1 103 ? -42.494 3.336 15.670 1.00 45.28 103 PRO A N 1
ATOM 855 C CA . PRO A 1 103 ? -42.769 1.916 15.526 1.00 45.28 103 PRO A CA 1
ATOM 856 C C . PRO A 1 103 ? -41.512 1.066 15.674 1.00 45.28 103 PRO A C 1
ATOM 858 O O . PRO A 1 103 ? -40.432 1.391 15.183 1.00 45.28 103 PRO A O 1
ATOM 861 N N . VAL A 1 104 ? -41.703 -0.088 16.305 1.00 55.62 104 VAL A N 1
ATOM 862 C CA . VAL A 1 104 ? -40.756 -1.197 16.338 1.00 55.62 104 VAL A CA 1
ATOM 863 C C . VAL A 1 104 ? -40.555 -1.703 14.907 1.00 55.62 104 VAL A C 1
ATOM 865 O O . VAL A 1 104 ? -41.273 -2.581 14.439 1.00 55.62 104 VAL A O 1
ATOM 868 N N . GLN A 1 105 ? -39.568 -1.171 14.194 1.00 45.09 105 GLN A N 1
ATOM 869 C CA . GLN A 1 105 ? -38.939 -1.896 13.098 1.00 45.09 105 GLN A CA 1
ATOM 870 C C . GLN A 1 105 ? -37.584 -2.373 13.584 1.00 45.09 105 GLN A C 1
ATOM 872 O O . GLN A 1 105 ? -36.593 -1.649 13.589 1.00 45.09 105 GLN A O 1
ATOM 877 N N . ALA A 1 106 ? -37.577 -3.627 14.033 1.00 54.59 106 ALA A N 1
ATOM 878 C CA . ALA A 1 106 ? -36.355 -4.379 14.206 1.00 54.59 106 ALA A CA 1
ATOM 879 C C . ALA A 1 106 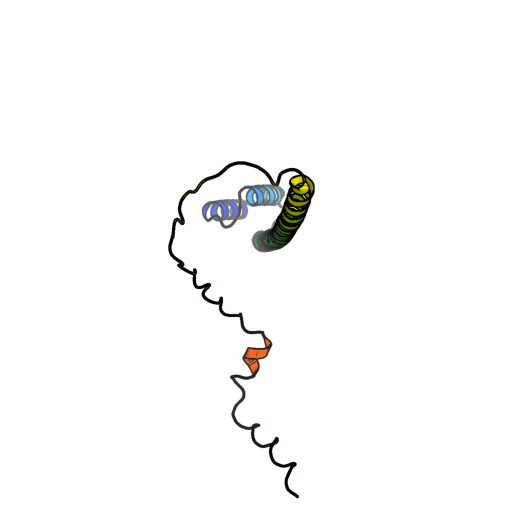? -35.590 -4.359 12.871 1.00 54.59 106 ALA A C 1
ATOM 881 O O . ALA A 1 106 ? -36.123 -4.855 11.873 1.00 54.59 106 ALA A O 1
ATOM 882 N N . PRO A 1 107 ? -34.350 -3.844 12.806 1.00 54.91 107 PRO A N 1
ATOM 883 C CA . PRO A 1 107 ? -33.475 -4.247 11.730 1.00 54.91 107 PRO A CA 1
ATOM 884 C C . PRO A 1 107 ? -33.208 -5.729 11.970 1.00 54.91 107 PRO A C 1
ATOM 886 O O . PRO A 1 107 ? -32.494 -6.103 12.903 1.00 54.91 107 PRO A O 1
ATOM 889 N N . GLN A 1 108 ? -33.848 -6.585 11.171 1.00 58.00 108 GLN A N 1
ATOM 890 C CA . GLN A 1 108 ? -33.455 -7.979 11.074 1.00 58.00 108 GLN A CA 1
ATOM 891 C C . GLN A 1 108 ? -31.981 -7.965 10.672 1.00 58.00 108 GLN A C 1
ATOM 893 O O . GLN A 1 108 ? -31.637 -7.677 9.525 1.00 58.00 108 GLN A O 1
ATOM 898 N N . LEU A 1 109 ? -31.099 -8.189 11.647 1.00 51.44 109 LEU A N 1
ATOM 899 C CA . LEU A 1 109 ? -29.695 -8.460 11.403 1.00 51.44 109 LEU A CA 1
ATOM 900 C C . LEU A 1 109 ? -29.668 -9.796 10.672 1.00 51.44 109 LEU A C 1
ATOM 902 O O . LEU A 1 109 ? -29.648 -10.858 11.292 1.00 51.44 109 LEU A O 1
ATOM 906 N N . ALA A 1 110 ? -29.758 -9.719 9.344 1.00 53.47 110 ALA A N 1
ATOM 907 C CA . ALA A 1 110 ? -29.522 -10.830 8.449 1.00 53.47 110 ALA A CA 1
ATOM 908 C C . ALA A 1 110 ? -28.198 -11.463 8.877 1.00 53.47 110 ALA A C 1
ATOM 910 O O . ALA A 1 110 ? -27.147 -10.819 8.842 1.00 53.47 110 ALA A O 1
ATOM 911 N N . GLY A 1 111 ? -28.286 -12.692 9.387 1.00 48.31 111 GLY A N 1
ATOM 912 C CA . GLY A 1 111 ? -27.136 -13.434 9.866 1.00 48.31 111 GLY A CA 1
ATOM 913 C C . GLY A 1 111 ? -26.108 -13.520 8.751 1.00 48.31 111 GLY A C 1
ATOM 914 O O . GLY A 1 111 ? -26.373 -14.096 7.698 1.00 48.31 111 GLY A O 1
ATOM 915 N N . GLU A 1 112 ? -24.939 -12.926 8.977 1.00 53.19 112 GLU A N 1
ATOM 916 C CA . GLU A 1 112 ? -23.805 -13.097 8.082 1.00 53.19 112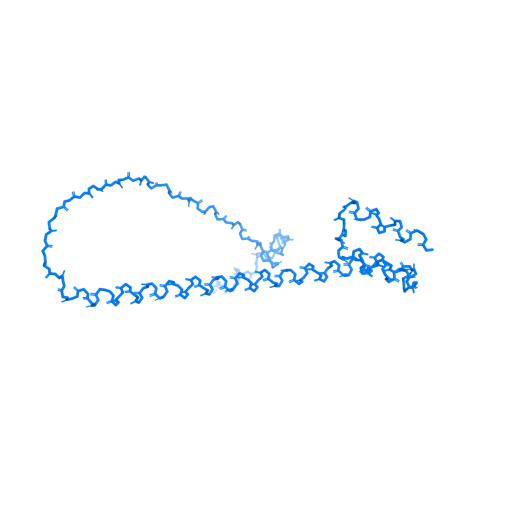 GLU A CA 1
ATOM 917 C C . GLU A 1 112 ? -23.519 -14.605 7.961 1.00 53.19 112 GLU A C 1
ATOM 919 O O . GLU A 1 112 ? -23.383 -15.284 8.991 1.00 53.19 112 GLU A O 1
ATOM 924 N N . PRO A 1 113 ? -23.438 -15.169 6.742 1.00 57.44 113 PRO A N 1
ATOM 925 C CA . PRO A 1 113 ? -23.140 -16.582 6.584 1.00 57.44 113 PRO A CA 1
ATOM 926 C C . PRO A 1 113 ? -21.752 -16.859 7.164 1.00 57.44 113 PRO A C 1
ATOM 928 O O . PRO A 1 113 ? -20.741 -16.316 6.705 1.00 57.44 113 PRO A O 1
ATOM 931 N N . ARG A 1 114 ? -21.696 -17.711 8.197 1.00 55.97 114 ARG A N 1
ATOM 932 C CA . ARG A 1 114 ? -20.430 -18.165 8.779 1.00 55.97 114 ARG A CA 1
ATOM 933 C C . ARG A 1 114 ? -19.588 -18.790 7.670 1.00 55.97 114 ARG A C 1
ATOM 935 O O . ARG A 1 114 ? -20.012 -19.747 7.028 1.00 55.97 114 ARG A O 1
ATOM 942 N N . LYS A 1 115 ? -18.386 -18.253 7.451 1.00 53.03 115 LYS A N 1
ATOM 943 C CA . LYS A 1 115 ? -17.407 -18.860 6.541 1.00 53.03 115 LYS A CA 1
ATOM 944 C C . LYS A 1 115 ? -17.114 -20.289 7.029 1.00 53.03 115 LYS A C 1
ATOM 946 O O . LYS A 1 115 ? -16.815 -20.437 8.217 1.00 53.03 115 LYS A O 1
ATOM 951 N N . PRO A 1 116 ? -17.198 -21.313 6.161 1.00 54.22 116 PRO A N 1
ATOM 952 C CA . PRO A 1 116 ? -16.957 -22.694 6.561 1.00 54.22 116 PRO A CA 1
ATOM 953 C C . PRO A 1 116 ? -15.520 -22.855 7.058 1.00 54.22 116 PRO A C 1
ATOM 955 O O . PRO A 1 116 ? -14.584 -22.263 6.501 1.00 54.22 116 PRO A O 1
ATOM 958 N N . ARG A 1 117 ? -15.347 -23.642 8.122 1.00 50.00 117 ARG A N 1
ATOM 959 C CA . ARG A 1 117 ? -14.026 -24.002 8.640 1.00 50.00 117 ARG A CA 1
ATOM 960 C C . ARG A 1 117 ? -13.348 -24.855 7.566 1.00 50.00 117 ARG A C 1
ATOM 962 O O . ARG A 1 117 ? -14.012 -25.592 6.849 1.00 50.00 117 ARG A O 1
ATOM 969 N N . ILE A 1 118 ? -12.029 -24.745 7.420 1.00 55.31 118 ILE A N 1
ATOM 970 C CA . ILE A 1 118 ? -11.264 -25.463 6.378 1.00 55.31 118 ILE A CA 1
ATOM 971 C C . ILE A 1 118 ? -11.500 -26.992 6.437 1.00 55.31 118 ILE A C 1
ATOM 973 O O . ILE A 1 118 ? -11.471 -27.655 5.404 1.00 55.31 118 ILE A O 1
ATOM 977 N N . GLU A 1 119 ? -11.844 -27.504 7.620 1.00 53.22 119 GLU A N 1
ATOM 978 C CA . GLU A 1 119 ? -12.255 -28.886 7.912 1.00 53.22 119 GLU A CA 1
ATOM 979 C C . GLU A 1 119 ? -13.539 -29.333 7.168 1.00 53.22 119 GLU A C 1
ATOM 981 O O . GLU A 1 119 ? -13.664 -30.491 6.776 1.00 53.22 119 GLU A O 1
ATOM 986 N N . ASP A 1 120 ? -14.479 -28.420 6.892 1.00 51.38 120 ASP A N 1
ATOM 987 C CA . ASP A 1 120 ? -15.818 -28.756 6.373 1.00 51.38 120 ASP A CA 1
ATOM 988 C C . ASP A 1 120 ? -15.810 -29.138 4.883 1.00 51.38 120 ASP A C 1
ATOM 990 O O . ASP A 1 120 ? -16.784 -29.677 4.352 1.00 51.38 120 ASP A O 1
ATOM 994 N N . LYS A 1 121 ? -14.704 -28.874 4.175 1.00 50.53 121 LYS A N 1
ATOM 995 C CA . LYS A 1 121 ? -14.560 -29.260 2.764 1.00 50.53 121 LYS A CA 1
ATOM 996 C C . LYS A 1 121 ? -14.345 -30.762 2.578 1.00 50.53 121 LYS A C 1
ATOM 998 O O . LYS A 1 121 ? -14.606 -31.258 1.486 1.00 50.53 121 LYS A O 1
ATOM 1003 N N . TYR A 1 122 ? -13.908 -31.477 3.615 1.00 52.25 122 TYR A N 1
ATOM 1004 C CA . TYR A 1 122 ? -13.521 -32.884 3.501 1.00 52.25 122 TYR A CA 1
ATOM 1005 C C . TYR A 1 122 ? -14.661 -33.881 3.749 1.00 52.25 122 TYR A C 1
ATOM 1007 O O . TYR A 1 122 ? -14.542 -35.034 3.353 1.00 52.25 122 TYR A O 1
ATOM 1015 N N . TYR A 1 123 ? -15.793 -33.452 4.318 1.00 51.62 123 TYR A N 1
ATOM 1016 C CA . TYR A 1 123 ? -16.926 -34.347 4.602 1.00 51.62 123 TYR A CA 1
ATOM 1017 C C . TYR A 1 123 ? -17.969 -34.426 3.476 1.00 51.62 123 TYR A C 1
ATOM 1019 O O . TYR A 1 123 ? -18.817 -35.312 3.479 1.00 51.62 123 TYR A O 1
ATOM 1027 N N . ARG A 1 124 ? -17.911 -33.523 2.485 1.00 56.38 124 ARG A N 1
ATOM 1028 C CA . ARG A 1 124 ? -18.883 -33.473 1.374 1.00 56.38 124 ARG A CA 1
ATOM 1029 C C . ARG A 1 124 ? -18.427 -34.200 0.104 1.00 56.38 124 ARG A C 1
ATOM 1031 O O . ARG A 1 124 ? -19.229 -34.365 -0.808 1.00 56.38 124 ARG A O 1
ATOM 1038 N N . SER A 1 125 ? -17.168 -34.640 0.038 1.00 57.44 125 SER A N 1
ATOM 1039 C CA . SER A 1 125 ? -16.633 -35.425 -1.085 1.00 57.44 125 SER A CA 1
ATOM 1040 C C . SER A 1 125 ? -16.229 -36.851 -0.705 1.00 57.44 125 SER A C 1
ATOM 1042 O O . SER A 1 125 ? -15.539 -37.499 -1.489 1.00 57.44 125 SER A O 1
ATOM 1044 N N . MET A 1 126 ? -16.608 -37.347 0.479 1.00 53.38 126 MET A N 1
ATOM 1045 C CA . MET A 1 126 ? -16.396 -38.757 0.807 1.00 53.38 126 MET A CA 1
ATOM 1046 C C . MET A 1 126 ? -17.486 -39.608 0.135 1.00 53.38 126 MET A C 1
ATOM 1048 O O . MET A 1 126 ? -18.665 -39.415 0.434 1.00 53.38 126 MET A O 1
ATOM 1052 N N . PRO A 1 127 ? -17.138 -40.526 -0.786 1.00 58.97 127 PRO A N 1
ATOM 1053 C CA . PRO A 1 127 ? -18.094 -41.480 -1.336 1.00 58.97 127 PRO A CA 1
ATOM 1054 C C . PRO A 1 127 ? -18.704 -42.348 -0.226 1.00 58.97 127 PRO A C 1
ATOM 1056 O O . PRO A 1 127 ? -18.035 -42.714 0.742 1.00 58.97 127 PRO A O 1
ATOM 1059 N N . SER A 1 128 ? -19.994 -42.655 -0.382 1.00 56.34 128 SER A N 1
ATOM 1060 C CA . SER A 1 128 ? -20.833 -43.465 0.513 1.00 56.34 128 SER A CA 1
ATOM 1061 C C . SER A 1 128 ? -20.364 -44.926 0.556 1.00 56.34 128 SER A C 1
ATOM 1063 O O . SER A 1 128 ? -20.970 -45.811 -0.032 1.00 56.34 128 SER A O 1
ATOM 1065 N N . ILE A 1 129 ? -19.220 -45.177 1.186 1.00 56.88 129 ILE A N 1
ATOM 1066 C CA . ILE A 1 129 ? -18.672 -46.530 1.368 1.00 56.88 129 ILE A CA 1
ATOM 1067 C C . ILE A 1 129 ? -18.249 -46.817 2.816 1.00 56.88 129 ILE A C 1
ATOM 1069 O O . ILE A 1 129 ? -17.915 -47.951 3.128 1.00 56.88 129 ILE A O 1
ATOM 1073 N N . TYR A 1 130 ? -18.331 -45.837 3.727 1.00 52.78 130 TYR A N 1
ATOM 1074 C CA . TYR A 1 130 ? -17.914 -46.001 5.131 1.00 52.78 130 TYR A CA 1
ATOM 1075 C C . TYR A 1 130 ? -19.014 -45.719 6.168 1.00 52.78 130 TYR A C 1
ATOM 1077 O O . TYR A 1 130 ? -18.706 -45.456 7.327 1.00 52.78 130 TYR A O 1
ATOM 1085 N N . LEU A 1 131 ? -20.298 -45.778 5.796 1.00 54.84 131 LEU A N 1
ATOM 1086 C CA . LEU A 1 131 ? -21.402 -45.607 6.759 1.00 54.84 131 LEU A CA 1
ATOM 1087 C C . LEU A 1 131 ? -21.943 -46.920 7.359 1.00 54.84 131 LEU A C 1
ATOM 1089 O O . LEU A 1 131 ? -22.955 -46.895 8.052 1.00 54.84 131 LEU A O 1
ATOM 1093 N N . THR A 1 132 ? -21.280 -48.061 7.147 1.00 55.44 132 THR A N 1
ATOM 1094 C CA . THR A 1 132 ? -21.766 -49.385 7.590 1.00 55.44 132 THR A CA 1
ATOM 1095 C C . THR A 1 132 ? -21.010 -50.017 8.766 1.00 55.44 132 THR A C 1
ATOM 1097 O O . THR A 1 132 ? -21.362 -51.123 9.158 1.00 55.44 132 THR A O 1
ATOM 1100 N N . SER A 1 133 ? -20.044 -49.342 9.406 1.00 54.69 133 SER A N 1
ATOM 1101 C CA . SER A 1 133 ? -19.285 -49.951 10.527 1.00 54.69 133 SER A CA 1
ATOM 1102 C C . SER A 1 133 ? -19.677 -49.503 11.941 1.00 54.69 133 SER A C 1
ATOM 1104 O O . SER A 1 133 ? -19.111 -50.010 12.903 1.00 54.69 133 SER A O 1
ATOM 1106 N N . SER A 1 134 ? -20.647 -48.598 12.124 1.00 53.19 134 SER A N 1
ATOM 1107 C CA . SER A 1 134 ? -21.030 -48.122 13.474 1.00 53.19 134 SER A CA 1
ATOM 1108 C C . SER A 1 134 ? -22.275 -48.804 14.073 1.00 53.19 134 SER A C 1
ATOM 1110 O O . SER A 1 134 ? -22.706 -48.417 15.158 1.00 53.19 134 SER A O 1
ATOM 1112 N N . LEU A 1 135 ? -22.858 -49.809 13.405 1.00 54.59 135 LEU A N 1
ATOM 1113 C CA . LEU A 1 135 ? -24.094 -50.488 13.838 1.00 54.59 135 LEU A CA 1
A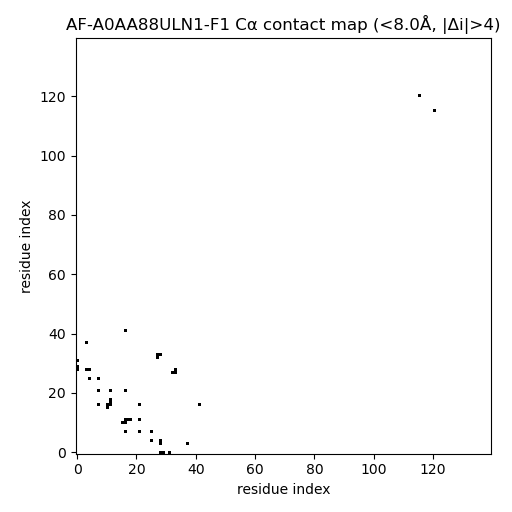TOM 1114 C C . LEU A 1 135 ? -23.972 -52.023 13.962 1.00 54.59 135 LEU A C 1
ATOM 1116 O O . LEU A 1 135 ? -24.979 -52.715 13.869 1.00 54.59 135 LEU A O 1
ATOM 1120 N N . LEU A 1 136 ? -22.772 -52.573 14.204 1.00 55.62 136 LEU A N 1
ATOM 1121 C CA . LEU A 1 136 ? -22.596 -54.027 14.411 1.00 55.62 136 LEU A CA 1
ATOM 1122 C C . LEU A 1 136 ? -21.920 -54.423 15.739 1.00 55.62 136 LEU A C 1
ATOM 1124 O O . LEU A 1 136 ? -21.487 -55.555 15.893 1.00 55.62 136 LEU A O 1
ATOM 1128 N N . SER A 1 137 ? -21.849 -53.531 16.731 1.00 54.53 137 SER A N 1
ATOM 1129 C CA . SER A 1 137 ? -21.304 -53.863 18.064 1.00 54.53 137 SER A CA 1
ATOM 1130 C C . SER A 1 137 ? -22.341 -53.884 19.194 1.00 54.53 137 SER A C 1
ATOM 1132 O O . SER A 1 137 ? -21.975 -53.872 20.367 1.00 54.53 137 SER A O 1
ATOM 1134 N N . LYS A 1 138 ? -23.641 -53.929 18.869 1.00 57.06 138 LYS A N 1
ATOM 1135 C CA . LYS A 1 138 ? -24.720 -54.096 19.856 1.00 57.06 138 LYS A CA 1
ATOM 1136 C C . LYS A 1 138 ? -25.838 -54.995 19.328 1.00 57.06 138 LYS A C 1
ATOM 1138 O O . LYS A 1 138 ? -26.890 -54.501 18.943 1.00 57.06 138 LYS A O 1
ATOM 1143 N N . LEU A 1 139 ? -25.616 -56.304 19.344 1.00 46.50 139 LEU A N 1
ATOM 1144 C CA . LEU A 1 139 ? -26.679 -57.298 19.502 1.00 46.50 139 LEU A CA 1
ATOM 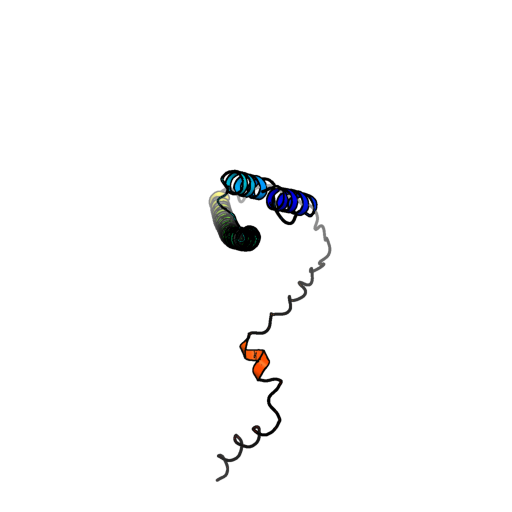1145 C C . LEU A 1 139 ? -26.140 -58.462 20.361 1.00 46.50 139 LEU A C 1
ATOM 1147 O O . LEU A 1 139 ? -24.923 -58.655 20.371 1.00 46.50 139 LEU A O 1
ATOM 1151 N N . PRO A 1 140 ? -27.022 -59.098 21.154 1.00 58.84 140 PRO A N 1
ATOM 1152 C CA . PRO A 1 140 ? -26.698 -59.843 22.373 1.00 58.84 140 PRO A CA 1
ATOM 1153 C C . PRO A 1 140 ? -25.984 -61.176 22.142 1.00 58.84 140 PRO A C 1
ATOM 1155 O O . PRO A 1 140 ? -26.213 -61.799 21.081 1.00 58.84 140 PRO A O 1
#

Solvent-accessible surface area (backbone atoms only — not comparable to full-atom values): 9067 Å² total; per-residue (Å²): 117,66,67,65,54,49,52,53,52,53,33,44,74,70,62,77,42,53,75,70,59,46,51,60,50,48,54,38,50,71,68,60,72,48,83,86,53,55,64,62,55,49,54,52,52,50,52,49,54,52,50,52,50,57,51,50,54,51,52,50,53,51,50,52,53,52,50,55,52,48,50,55,53,49,52,52,51,50,52,52,47,53,56,58,69,40,74,79,63,87,76,86,82,86,87,88,83,80,89,75,85,74,82,92,72,77,80,77,75,73,75,75,79,76,77,76,58,84,74,63,68,62,72,78,73,60,75,96,76,76,86,77,77,88,82,80,89,83,80,134

Mean predicted aligned error: 18.42 Å

pLDDT: mean 74.34, std 20.25, range [35.06, 95.38]

Sequence (140 aa):
MRVLRHLLRKYRESKKIDKHMYHDKYMKVKGNVFKRVLMESIHKSKAEKAREKTLSDQFEAKRAKNKASRERKIARREEERLAQDGHSCILLIGGPVERIQTPVQAPQLAGEPRKPRIEDKYYRSMPSIYLTSSLLSKLP

Secondary structure (DSSP, 8-state):
-HHHHHHHHHHHHTTSS-HHHHHHHHHHHHTT--SS-HHHHHHHHHHHHHHHHHHHHHHHHHHHHHHHHHHHHHHHHHHHHHHHHGGG----------------------PPPPPPPGGGGSSSS--SSSSSSSSSS---

Radius of gyration: 31.94 Å; Cα contacts (8 Å, |Δi|>4): 22; chains: 1; bounding box: 68×79×68 Å

Organism: NCBI:txid112253

Foldseek 3Di:
DVVLLVVLVVCVVVVVDDPVRSVVLVVCVVVVVDDPCSVVVSVVVVVVVVVVVVVVVVVVVVVVVVVVVVVVVVVVVVVVVVVVVCPVPPDDDDDDDDDDDDDDDDPPPPDDPPDDDPVVVPPVPDPPPPPPPPPDPDDD

InterPro domains:
  IPR000196 Large ribosomal subunit protein eL19 domain [SM01416] (1-46)
  IPR035970 Large ribosomal subunit protein eL19 superfamily [SSF48140] (1-43)
  IPR039547 Large ribosomal subunit protein eL19 [PTHR10722] (1-84)
  IPR057260 Ribosomal protein L19e, C-terminal domain [PF25476] (1-45)